Protein AF-A0A392VZ31-F1 (afdb_monomer_lite)

Radius of gyration: 21.08 Å; chains: 1; bounding box: 37×23×61 Å

Organism: NCBI:txid97028

Sequence (68 aa):
SAEVTLIAEEEMKADPAGLYADFSRADLVKTVLDWQGSVVEVSSSQFRNAIAQIQLLNPNVEFNLDGL

Secondary structure (DSSP, 8-state):
-HHHHHHHHHHHHH-TT-SSTT--HHHHHHHHHHHHHHHHHHHHHHHHHHHHHHHHH-TT-----TT-

Foldseek 3Di:
DVVVVVVVVVVCVVCVPCPCVPPDPVRVVVVVVVVVVVVVVVVVVVVVVVVVVVCVVPVPDDDDPPPD

Structure (mmCIF, N/CA/C/O backbone):
data_AF-A0A392VZ31-F1
#
_entry.id   AF-A0A392VZ31-F1
#
loop_
_atom_site.group_PDB
_atom_site.id
_atom_site.type_symbol
_atom_site.label_atom_id
_atom_site.label_alt_id
_atom_site.label_comp_id
_atom_site.label_asym_id
_atom_site.label_entity_id
_atom_site.label_seq_id
_atom_site.pdbx_PDB_ins_code
_atom_site.Cartn_x
_atom_site.Cartn_y
_atom_site.Cartn_z
_atom_site.occupancy
_atom_site.B_iso_or_equiv
_atom_site.auth_seq_id
_atom_site.auth_comp_id
_atom_site.auth_asym_id
_atom_site.auth_atom_id
_atom_site.pdbx_PDB_model_num
ATOM 1 N N . SER A 1 1 ? 10.921 11.576 -31.965 1.00 78.62 1 SER A N 1
ATOM 2 C CA . SER A 1 1 ? 9.770 12.506 -31.950 1.00 78.62 1 SER A CA 1
ATOM 3 C C . SER A 1 1 ? 9.767 13.223 -30.613 1.00 78.62 1 SER A C 1
ATOM 5 O O . SER A 1 1 ? 10.209 12.603 -29.654 1.00 78.62 1 SER A O 1
ATOM 7 N N . ALA A 1 2 ? 9.296 14.472 -30.532 1.00 81.19 2 ALA A N 1
ATOM 8 C CA . ALA A 1 2 ? 9.242 15.237 -29.277 1.00 81.19 2 ALA A CA 1
ATOM 9 C C . ALA A 1 2 ? 8.479 14.498 -28.157 1.00 81.19 2 ALA A C 1
ATOM 11 O O . ALA A 1 2 ? 8.853 14.577 -26.997 1.00 81.19 2 ALA A O 1
ATOM 12 N N . GLU A 1 3 ? 7.472 13.706 -28.523 1.00 78.56 3 GLU A N 1
ATOM 13 C CA . GLU A 1 3 ? 6.678 12.876 -27.608 1.00 78.56 3 GLU A CA 1
ATOM 14 C C . GLU A 1 3 ? 7.510 11.824 -26.856 1.00 78.56 3 GLU A C 1
ATOM 16 O O . GLU A 1 3 ? 7.383 11.690 -25.647 1.00 78.56 3 GLU A O 1
ATOM 21 N N . VAL A 1 4 ? 8.431 11.139 -27.544 1.00 81.19 4 VAL A N 1
ATOM 22 C CA . VAL A 1 4 ? 9.329 10.146 -26.918 1.00 81.19 4 VAL A CA 1
ATOM 23 C C . VAL A 1 4 ? 10.264 10.816 -25.908 1.00 81.19 4 VAL A C 1
ATOM 25 O O . VAL A 1 4 ? 10.581 10.237 -24.877 1.00 81.19 4 VAL A O 1
ATOM 28 N N . THR A 1 5 ? 10.692 12.048 -26.194 1.00 81.44 5 THR A N 1
ATOM 29 C CA . THR A 1 5 ? 11.533 12.834 -25.284 1.00 81.44 5 THR A CA 1
ATOM 30 C C . THR A 1 5 ? 10.762 13.260 -24.035 1.00 81.44 5 THR A C 1
ATOM 32 O O . THR A 1 5 ? 11.293 13.128 -22.940 1.00 81.44 5 THR A O 1
ATOM 35 N N . LEU A 1 6 ? 9.507 13.699 -24.181 1.00 83.62 6 LEU A N 1
ATOM 36 C CA . LEU A 1 6 ? 8.656 14.075 -23.046 1.00 83.62 6 LEU A CA 1
ATOM 37 C C . LEU A 1 6 ? 8.347 12.877 -22.137 1.00 83.62 6 LEU A C 1
ATOM 39 O O . LEU A 1 6 ? 8.472 12.992 -20.923 1.00 83.62 6 LEU A O 1
ATOM 43 N N . ILE A 1 7 ? 8.024 11.716 -22.720 1.00 82.81 7 ILE A N 1
ATOM 44 C CA . ILE A 1 7 ? 7.767 10.483 -21.959 1.00 82.81 7 ILE A CA 1
ATOM 45 C C . ILE A 1 7 ? 9.001 10.092 -21.133 1.00 82.81 7 ILE A C 1
ATOM 47 O O . ILE A 1 7 ? 8.876 9.807 -19.947 1.00 82.81 7 ILE A O 1
ATOM 51 N N . ALA A 1 8 ? 10.200 10.151 -21.718 1.00 85.62 8 ALA A N 1
ATOM 52 C CA . ALA A 1 8 ? 11.434 9.816 -21.009 1.00 85.62 8 ALA A CA 1
ATOM 53 C C . ALA A 1 8 ? 11.739 10.773 -19.836 1.00 85.62 8 ALA A C 1
ATOM 55 O O . ALA A 1 8 ? 12.241 10.344 -18.797 1.00 85.62 8 ALA A O 1
ATOM 56 N N . GLU A 1 9 ? 11.431 12.068 -19.971 1.00 90.19 9 GLU A N 1
ATOM 57 C CA . GLU A 1 9 ? 11.581 13.039 -18.878 1.00 90.19 9 GLU A CA 1
ATOM 58 C C . GLU A 1 9 ? 10.593 12.773 -17.732 1.00 90.19 9 GLU A C 1
ATOM 60 O O . GLU A 1 9 ? 10.960 12.867 -16.557 1.00 90.19 9 GLU A O 1
ATOM 65 N N . GLU A 1 10 ? 9.348 12.419 -18.058 1.00 90.44 10 GLU A N 1
ATOM 66 C CA . GLU A 1 10 ? 8.330 12.054 -17.071 1.00 90.44 10 GLU A CA 1
ATOM 67 C C . GLU A 1 10 ? 8.675 10.744 -16.352 1.00 90.44 10 GLU A C 1
ATOM 69 O O . GLU A 1 10 ? 8.571 10.679 -15.124 1.00 90.44 10 GLU A O 1
ATOM 74 N N . GLU A 1 11 ? 9.155 9.735 -17.083 1.00 86.69 11 GLU A N 1
ATOM 75 C CA . GLU A 1 11 ? 9.627 8.467 -16.516 1.00 86.69 11 GLU A CA 1
ATOM 76 C C . GLU A 1 11 ? 10.807 8.686 -15.565 1.00 86.69 11 GLU A C 1
ATOM 78 O O . GLU A 1 11 ? 10.773 8.211 -14.432 1.00 86.69 11 GLU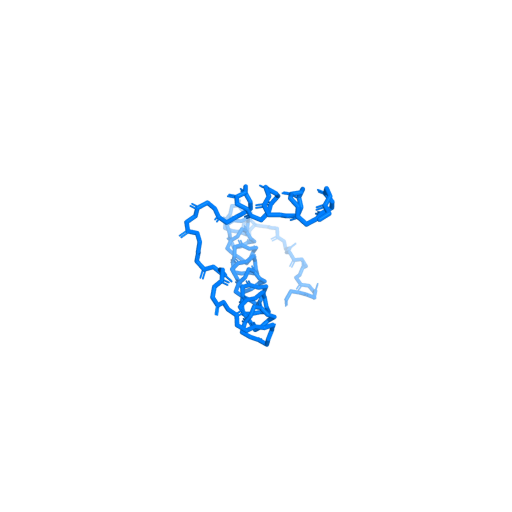 A O 1
ATOM 83 N N . MET A 1 12 ? 11.799 9.493 -15.953 1.00 90.00 12 MET A N 1
ATOM 84 C CA . MET A 1 12 ? 12.945 9.816 -15.095 1.00 90.00 12 MET A CA 1
ATOM 85 C C . MET A 1 12 ? 12.541 10.595 -13.831 1.00 90.00 12 MET A C 1
ATOM 87 O O . MET A 1 12 ? 13.193 10.490 -12.793 1.00 90.00 12 MET A O 1
ATOM 91 N N . LYS A 1 13 ? 11.460 11.382 -13.887 1.00 93.56 13 LYS A N 1
ATOM 92 C CA . LYS A 1 13 ? 10.914 12.074 -12.711 1.00 93.56 13 LYS A CA 1
ATOM 93 C C . LYS A 1 13 ? 10.168 11.120 -11.774 1.00 93.56 13 LYS A C 1
ATOM 95 O O . LYS A 1 13 ? 10.230 11.304 -10.558 1.00 93.56 13 LYS A O 1
ATOM 100 N N . ALA A 1 14 ? 9.436 10.156 -12.327 1.00 89.62 14 ALA A N 1
ATOM 101 C CA . ALA A 1 14 ? 8.676 9.171 -11.563 1.00 89.62 14 ALA A CA 1
ATOM 102 C C . ALA A 1 14 ? 9.573 8.074 -10.961 1.00 89.62 14 ALA A C 1
ATOM 104 O O . ALA A 1 14 ? 9.314 7.617 -9.848 1.00 89.62 14 ALA A O 1
ATOM 105 N N . ASP A 1 15 ? 10.641 7.698 -11.665 1.00 91.81 15 ASP A N 1
ATOM 106 C CA . ASP A 1 15 ? 11.626 6.696 -11.263 1.00 91.81 15 ASP A CA 1
ATOM 107 C C . ASP A 1 15 ? 13.065 7.242 -11.377 1.00 91.81 15 ASP A C 1
ATOM 109 O O . ASP A 1 15 ? 13.844 6.835 -12.242 1.00 91.81 15 ASP A O 1
ATOM 113 N N . PRO A 1 16 ? 13.464 8.171 -10.489 1.00 92.62 16 PRO A N 1
ATOM 114 C CA . PRO A 1 16 ? 14.792 8.788 -10.534 1.00 92.62 16 PRO A CA 1
ATOM 115 C C . PRO A 1 16 ? 15.933 7.802 -10.249 1.00 92.62 16 PRO A C 1
ATOM 117 O O . PRO A 1 16 ? 17.091 8.105 -10.529 1.00 92.62 16 PRO A O 1
ATOM 120 N N . ALA A 1 17 ? 15.622 6.639 -9.670 1.00 92.75 17 ALA A N 1
ATOM 121 C CA . ALA A 1 17 ? 16.581 5.575 -9.404 1.00 92.75 17 ALA A CA 1
ATOM 122 C C . ALA A 1 17 ? 16.673 4.552 -10.551 1.00 92.75 17 ALA A C 1
ATOM 124 O O . ALA A 1 17 ? 17.550 3.690 -10.508 1.00 92.75 17 ALA A O 1
ATOM 125 N N . GLY A 1 18 ? 15.792 4.640 -11.556 1.00 91.06 18 GLY A N 1
ATOM 126 C CA . GLY A 1 18 ? 15.727 3.697 -12.672 1.00 91.06 18 GLY A CA 1
ATOM 127 C C . GLY A 1 18 ? 15.381 2.267 -12.248 1.00 91.06 18 GLY A C 1
ATOM 128 O O . GLY A 1 18 ? 15.774 1.321 -12.926 1.00 91.06 18 GLY A O 1
ATOM 129 N N . LEU A 1 19 ? 14.689 2.088 -11.119 1.00 90.62 19 LEU A N 1
ATOM 130 C CA . LEU A 1 19 ? 14.337 0.775 -10.574 1.00 90.62 19 LEU A CA 1
ATOM 131 C C . LEU A 1 19 ? 13.434 -0.035 -11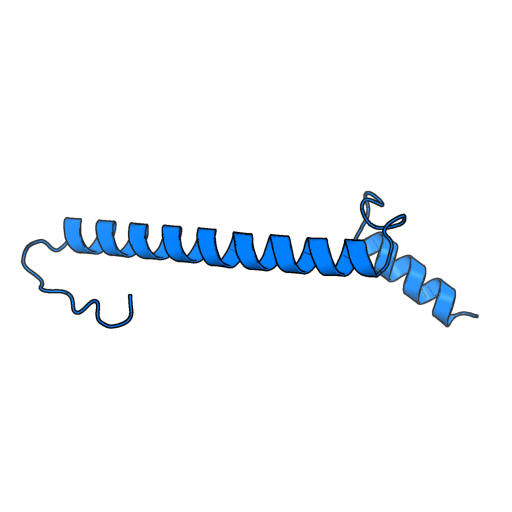.508 1.00 90.62 19 LEU A C 1
ATOM 133 O O . LEU A 1 19 ? 13.497 -1.261 -11.489 1.00 90.62 19 LEU A O 1
ATOM 137 N N . TYR A 1 20 ? 12.607 0.636 -12.305 1.00 89.38 20 TYR A N 1
ATOM 138 C CA . TYR A 1 20 ? 11.609 0.035 -13.186 1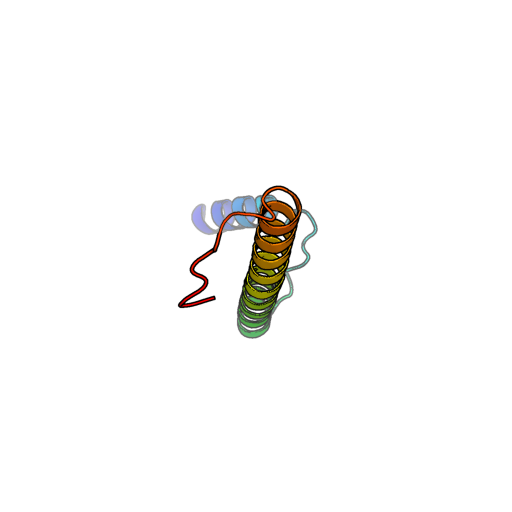.00 89.38 20 TYR A CA 1
ATOM 139 C C . TYR A 1 20 ? 11.968 0.153 -14.670 1.00 89.38 20 TYR A C 1
ATOM 141 O O . TYR A 1 20 ? 11.244 -0.383 -15.506 1.00 89.38 20 TYR A O 1
ATOM 149 N N . ALA A 1 21 ? 13.076 0.819 -15.008 1.00 89.00 21 ALA A N 1
ATOM 150 C CA . ALA A 1 21 ? 13.481 1.067 -16.392 1.00 89.00 21 ALA A CA 1
ATOM 151 C C . ALA A 1 21 ? 13.690 -0.230 -17.199 1.00 89.00 21 ALA A C 1
ATOM 153 O O . ALA A 1 21 ? 13.354 -0.288 -18.380 1.00 89.00 21 ALA A O 1
ATOM 154 N N . ASP A 1 22 ? 14.185 -1.283 -16.542 1.00 89.94 22 ASP A N 1
ATOM 155 C CA . ASP A 1 22 ? 14.444 -2.591 -17.158 1.00 89.94 22 ASP A CA 1
ATOM 156 C C . ASP A 1 22 ? 13.285 -3.590 -16.981 1.00 89.94 22 ASP A C 1
ATOM 158 O O . ASP A 1 22 ? 13.389 -4.753 -17.381 1.00 89.94 22 ASP A O 1
ATOM 162 N N . PHE A 1 23 ? 12.176 -3.180 -16.354 1.00 93.19 23 PHE A N 1
ATOM 163 C CA . PHE A 1 23 ? 11.070 -4.093 -16.085 1.00 93.19 23 PHE A CA 1
ATOM 164 C C . PHE A 1 23 ? 10.350 -4.455 -17.380 1.00 93.19 23 PHE A C 1
ATOM 166 O O . PHE A 1 23 ? 10.003 -3.602 -18.200 1.00 93.19 23 PHE A O 1
ATOM 173 N N . SER A 1 24 ? 10.015 -5.738 -17.532 1.00 94.31 24 SER A N 1
ATOM 174 C CA . SER A 1 24 ? 9.002 -6.098 -18.515 1.00 94.31 24 SER A CA 1
ATOM 175 C C . SER A 1 24 ? 7.655 -5.492 -18.105 1.00 94.31 24 SER A C 1
ATOM 177 O O . SER A 1 24 ? 7.378 -5.267 -16.924 1.00 94.31 24 SER A O 1
ATOM 179 N N . ARG A 1 25 ? 6.750 -5.288 -19.071 1.00 92.81 25 ARG A N 1
ATOM 180 C CA . ARG A 1 25 ? 5.392 -4.806 -18.766 1.00 92.81 25 ARG A CA 1
ATOM 181 C C . ARG A 1 25 ? 4.673 -5.703 -17.748 1.00 92.81 25 ARG A C 1
ATOM 183 O O . ARG A 1 25 ? 3.896 -5.201 -16.943 1.00 92.81 25 ARG A O 1
ATOM 190 N N . ALA A 1 26 ? 4.913 -7.014 -17.791 1.00 95.38 26 ALA A N 1
ATOM 191 C CA . ALA A 1 26 ? 4.321 -7.956 -16.846 1.00 95.38 26 ALA A CA 1
ATOM 192 C C . ALA A 1 26 ? 4.882 -7.770 -15.428 1.00 95.38 26 ALA A C 1
ATOM 194 O O . ALA A 1 26 ? 4.108 -7.765 -14.471 1.00 95.38 26 ALA A O 1
ATOM 195 N N . ASP A 1 27 ? 6.193 -7.559 -15.300 1.00 95.44 27 ASP A N 1
ATOM 196 C CA . ASP A 1 27 ? 6.843 -7.334 -14.006 1.00 95.44 27 ASP A CA 1
ATOM 197 C C . ASP A 1 27 ? 6.382 -6.019 -13.375 1.00 95.44 27 ASP A C 1
ATOM 199 O O . ASP A 1 27 ? 6.036 -5.997 -12.196 1.00 95.44 27 ASP A O 1
ATOM 203 N N . LEU A 1 28 ? 6.260 -4.948 -14.169 1.00 93.00 28 LEU A N 1
ATOM 204 C CA . LEU A 1 28 ? 5.745 -3.665 -13.686 1.00 93.00 28 LEU A CA 1
ATOM 205 C C . LEU A 1 28 ? 4.311 -3.791 -13.155 1.00 93.00 28 LEU A C 1
ATOM 207 O O . LEU A 1 28 ? 4.009 -3.324 -12.057 1.00 93.00 28 LEU A O 1
ATOM 211 N N . VAL A 1 29 ? 3.429 -4.466 -13.903 1.00 94.12 29 VAL A N 1
ATOM 212 C CA . VAL A 1 29 ? 2.044 -4.717 -13.469 1.00 94.12 29 VAL A CA 1
ATOM 213 C C . VAL A 1 29 ? 2.015 -5.535 -12.180 1.00 94.12 29 VAL A C 1
ATOM 215 O O . VAL A 1 29 ? 1.266 -5.197 -11.264 1.00 94.12 29 VAL A O 1
ATOM 218 N N . LYS A 1 30 ? 2.840 -6.582 -12.080 1.00 94.88 30 LYS A N 1
ATOM 219 C CA . LYS A 1 30 ? 2.937 -7.402 -10.872 1.00 94.88 30 LYS A CA 1
ATOM 220 C C . LYS A 1 30 ? 3.362 -6.567 -9.663 1.00 94.88 30 LYS A C 1
ATOM 222 O O . LYS A 1 30 ? 2.699 -6.626 -8.635 1.00 94.88 30 LYS A O 1
ATOM 227 N N . THR A 1 31 ? 4.408 -5.753 -9.788 1.00 91.94 31 THR A N 1
ATOM 228 C CA . THR A 1 31 ? 4.894 -4.909 -8.687 1.00 91.94 31 THR A CA 1
ATOM 229 C C . THR A 1 31 ? 3.848 -3.908 -8.211 1.00 91.94 31 THR A C 1
ATOM 231 O O . THR A 1 31 ? 3.699 -3.715 -7.005 1.00 91.94 31 THR A O 1
ATOM 234 N N . VAL A 1 32 ? 3.078 -3.312 -9.127 1.00 91.06 32 VAL A N 1
ATOM 235 C CA . VAL A 1 32 ? 1.966 -2.425 -8.755 1.00 91.06 32 VAL A CA 1
ATOM 236 C C . VAL A 1 32 ? 0.896 -3.183 -7.963 1.00 91.06 32 VAL A C 1
ATOM 238 O O . VAL A 1 32 ? 0.441 -2.682 -6.937 1.00 91.06 32 VAL A O 1
ATOM 241 N N . LEU A 1 33 ? 0.512 -4.386 -8.400 1.00 91.94 33 LEU A N 1
ATOM 242 C CA . LEU A 1 33 ? -0.497 -5.199 -7.711 1.00 91.94 33 LEU A CA 1
ATOM 243 C C . LEU A 1 33 ? -0.024 -5.666 -6.327 1.00 91.94 33 LEU A C 1
ATOM 245 O O . LEU A 1 33 ? -0.780 -5.567 -5.361 1.00 91.94 33 LEU A O 1
ATOM 249 N N . ASP A 1 34 ? 1.228 -6.113 -6.216 1.00 92.19 34 ASP A N 1
ATOM 250 C CA . ASP A 1 34 ? 1.827 -6.534 -4.945 1.00 92.19 34 ASP A CA 1
ATOM 251 C C . ASP A 1 34 ? 1.876 -5.357 -3.953 1.00 92.19 34 ASP A C 1
ATOM 253 O O . ASP A 1 34 ? 1.509 -5.494 -2.782 1.00 92.19 34 ASP A O 1
ATOM 257 N N . TRP A 1 35 ? 2.261 -4.166 -4.429 1.00 91.94 35 TRP A N 1
ATOM 258 C CA . TRP A 1 35 ? 2.252 -2.947 -3.620 1.00 91.94 35 TRP A CA 1
ATOM 259 C C . TRP A 1 35 ? 0.837 -2.557 -3.177 1.00 91.94 35 TRP A C 1
ATOM 261 O O . TRP A 1 35 ? 0.628 -2.259 -2.001 1.00 91.94 35 TRP A O 1
ATOM 271 N N . GLN A 1 36 ? -0.148 -2.601 -4.080 1.00 88.44 36 GLN A N 1
ATOM 272 C CA . GLN A 1 36 ? -1.547 -2.313 -3.745 1.00 88.44 36 GLN 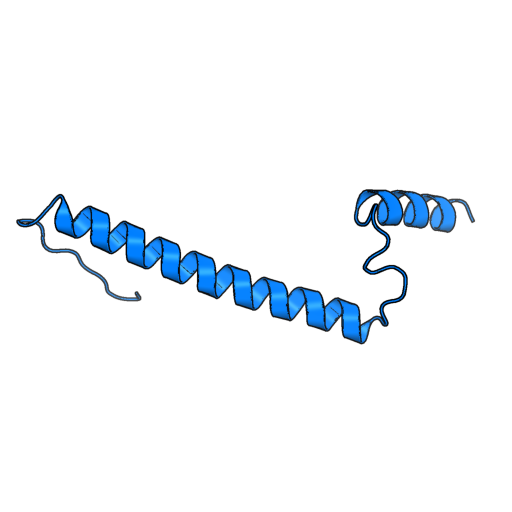A CA 1
ATOM 273 C C . GLN A 1 36 ? -2.080 -3.266 -2.670 1.00 88.44 36 GLN A C 1
ATOM 275 O O . GLN A 1 36 ? -2.713 -2.812 -1.717 1.00 88.44 36 GLN A O 1
ATOM 280 N N . GLY A 1 37 ? -1.792 -4.566 -2.787 1.00 86.75 37 GLY A N 1
ATOM 281 C CA . GLY A 1 37 ? -2.158 -5.556 -1.774 1.00 86.75 37 GLY A CA 1
ATOM 282 C C . GLY A 1 37 ? -1.543 -5.244 -0.408 1.00 86.75 37 GLY A C 1
ATOM 283 O O . GLY A 1 37 ? -2.253 -5.222 0.598 1.00 86.75 37 GLY A O 1
ATOM 284 N N . SER A 1 38 ? -0.250 -4.911 -0.388 1.00 90.50 38 SER A N 1
ATOM 285 C CA . SER A 1 38 ? 0.472 -4.532 0.832 1.00 90.50 38 SER A CA 1
ATOM 286 C C . SER A 1 38 ? -0.119 -3.286 1.501 1.00 90.50 38 SER A C 1
ATOM 288 O O . SER A 1 38 ? -0.355 -3.281 2.710 1.00 90.50 38 SER A O 1
ATOM 290 N N . VAL A 1 39 ? -0.443 -2.240 0.730 1.00 90.00 39 VAL A N 1
ATOM 291 C CA . VAL A 1 39 ? -1.061 -1.018 1.274 1.00 90.00 39 VAL A CA 1
ATOM 292 C C . VAL A 1 39 ? -2.423 -1.315 1.900 1.00 90.00 39 VAL A C 1
ATOM 294 O O . VAL A 1 39 ? -2.698 -0.825 2.993 1.00 90.00 39 VAL A O 1
ATOM 297 N N . VAL A 1 40 ? -3.255 -2.141 1.260 1.00 88.56 40 VAL A N 1
ATOM 298 C CA . VAL A 1 40 ? -4.566 -2.527 1.808 1.00 88.56 40 VAL A CA 1
ATOM 299 C C . VAL A 1 40 ? -4.415 -3.259 3.143 1.00 88.56 40 VAL A C 1
ATOM 301 O O . VAL A 1 40 ? -5.114 -2.932 4.106 1.00 88.56 40 VAL A O 1
ATOM 304 N N . GLU A 1 41 ? -3.487 -4.211 3.231 1.00 88.88 41 GLU A N 1
ATOM 305 C CA . GLU A 1 41 ? -3.225 -4.955 4.466 1.00 88.88 41 GLU A CA 1
ATOM 306 C C . GLU A 1 41 ? -2.719 -4.036 5.589 1.00 88.88 41 GLU A C 1
ATOM 308 O O . GLU A 1 41 ? -3.245 -4.059 6.708 1.00 88.88 41 GLU A O 1
ATOM 313 N N . VAL A 1 42 ? -1.755 -3.161 5.282 1.00 90.62 42 VAL A N 1
ATOM 314 C CA . VAL A 1 42 ? -1.205 -2.191 6.239 1.00 90.62 42 VAL A CA 1
ATOM 315 C C . VAL A 1 42 ? -2.285 -1.223 6.722 1.00 90.62 42 VAL A C 1
ATOM 317 O O . VAL A 1 42 ? -2.414 -1.010 7.929 1.00 90.62 42 VAL A O 1
ATOM 320 N N . SER A 1 43 ? -3.091 -0.661 5.818 1.00 89.19 43 SER A N 1
ATOM 321 C CA . SER A 1 43 ? -4.182 0.250 6.180 1.00 89.19 43 SER A CA 1
ATOM 322 C C . SER A 1 43 ? -5.248 -0.439 7.034 1.00 89.19 43 SER A C 1
ATOM 324 O O . SER A 1 43 ? -5.713 0.149 8.010 1.00 89.19 43 SER A O 1
ATOM 326 N N . SER A 1 44 ? -5.591 -1.696 6.734 1.00 90.06 44 SER A N 1
ATOM 327 C CA . SER A 1 44 ? -6.521 -2.493 7.546 1.00 90.06 44 SER A CA 1
ATOM 328 C C . SER A 1 44 ? -5.993 -2.709 8.970 1.00 90.06 44 SER A C 1
ATOM 330 O O . SER A 1 44 ? -6.705 -2.480 9.952 1.00 90.06 44 SER A O 1
ATOM 332 N N . SER A 1 45 ? -4.712 -3.063 9.102 1.00 91.56 45 SER A N 1
ATOM 333 C CA . SER A 1 45 ? -4.054 -3.233 10.402 1.00 91.56 45 SER A CA 1
ATOM 334 C C . SER A 1 45 ? -4.014 -1.929 11.209 1.00 91.56 45 SER A C 1
ATOM 336 O O . SER A 1 45 ? -4.368 -1.904 12.390 1.00 91.56 45 SER A O 1
ATOM 338 N N . GLN A 1 46 ? -3.661 -0.810 10.567 1.00 95.00 46 GLN A N 1
ATOM 339 C CA . GLN A 1 46 ? -3.667 0.511 11.202 1.00 95.00 46 GLN A CA 1
ATOM 340 C C . GLN A 1 46 ? -5.065 0.917 11.673 1.00 95.00 46 GLN A C 1
ATOM 342 O O . GLN A 1 46 ? -5.208 1.417 12.790 1.00 95.00 46 GLN A O 1
ATOM 347 N N . PHE A 1 47 ? -6.093 0.663 10.863 1.00 93.00 47 PHE A N 1
ATOM 348 C CA . PHE A 1 47 ? -7.475 0.938 11.234 1.00 93.00 47 PHE A CA 1
ATOM 349 C C . PHE A 1 47 ? -7.896 0.130 12.465 1.00 93.00 47 PHE A C 1
ATOM 351 O O . PHE A 1 47 ? -8.369 0.706 13.443 1.00 93.00 47 PHE A O 1
ATOM 358 N N . ARG A 1 48 ? -7.629 -1.182 12.482 1.00 93.44 48 ARG A N 1
ATOM 359 C CA . ARG A 1 48 ? -7.908 -2.051 13.640 1.00 93.44 48 ARG A CA 1
ATOM 360 C C . ARG A 1 48 ? -7.184 -1.584 14.904 1.00 93.44 48 ARG A C 1
ATOM 362 O O . ARG A 1 48 ? -7.786 -1.558 15.976 1.00 93.44 48 ARG A O 1
ATOM 369 N N . ASN A 1 49 ? -5.932 -1.148 14.780 1.00 95.25 49 ASN A N 1
ATOM 370 C CA . ASN A 1 49 ? -5.181 -0.580 15.900 1.00 95.25 49 ASN A CA 1
ATOM 371 C C . ASN A 1 49 ? -5.795 0.729 16.414 1.00 95.25 49 ASN A C 1
ATOM 373 O O . ASN A 1 49 ? -5.862 0.932 17.626 1.00 95.25 49 ASN A O 1
ATOM 377 N N . ALA A 1 50 ? -6.258 1.609 15.524 1.00 95.69 50 ALA A N 1
ATOM 378 C CA . ALA A 1 50 ? -6.941 2.838 15.919 1.00 95.69 50 ALA A CA 1
ATOM 379 C C . ALA A 1 50 ? -8.259 2.539 16.653 1.00 95.69 50 ALA A C 1
ATOM 381 O O . ALA A 1 50 ? -8.514 3.124 17.705 1.00 95.69 50 ALA A O 1
ATOM 382 N N . ILE A 1 51 ? -9.054 1.579 16.163 1.00 94.19 51 ILE A N 1
ATOM 383 C CA . ILE A 1 51 ? -10.278 1.123 16.842 1.00 94.19 51 ILE A CA 1
ATOM 384 C C . ILE A 1 51 ? -9.959 0.593 18.244 1.00 94.19 51 ILE A C 1
ATOM 386 O O . ILE A 1 51 ? -10.596 1.014 19.209 1.00 94.19 51 ILE A O 1
ATOM 390 N N . ALA A 1 52 ? -8.935 -0.254 18.384 1.00 93.94 52 ALA A N 1
ATOM 391 C CA . ALA A 1 52 ? -8.524 -0.786 19.683 1.00 93.94 52 ALA A CA 1
ATOM 392 C C . ALA A 1 52 ? -8.119 0.326 20.671 1.00 93.94 52 ALA A C 1
ATOM 394 O O . ALA A 1 52 ? -8.492 0.284 21.844 1.00 93.94 52 ALA A O 1
ATOM 395 N N . GLN A 1 53 ? -7.405 1.356 20.202 1.00 97.06 53 GLN A N 1
ATOM 396 C CA . GLN A 1 53 ? -7.055 2.517 21.028 1.00 97.06 53 GLN A CA 1
ATOM 397 C C . GLN A 1 53 ? -8.296 3.305 21.467 1.00 97.06 53 GLN A C 1
ATOM 399 O O . GLN A 1 53 ? -8.399 3.688 22.631 1.00 97.06 53 GLN A O 1
ATOM 404 N N . ILE A 1 54 ? -9.261 3.518 20.569 1.00 95.88 54 ILE A N 1
ATOM 405 C CA . ILE A 1 54 ? -10.511 4.217 20.895 1.00 95.88 54 ILE A CA 1
ATOM 406 C C . ILE A 1 54 ? -11.310 3.427 21.938 1.00 95.88 54 ILE A C 1
ATOM 408 O O . ILE A 1 54 ? -11.793 4.019 22.903 1.00 95.88 54 ILE A O 1
ATOM 412 N N . GLN A 1 55 ? -11.415 2.106 21.793 1.00 95.12 55 GLN A N 1
ATOM 413 C CA . GLN A 1 55 ? -12.108 1.245 22.756 1.00 95.12 55 GLN 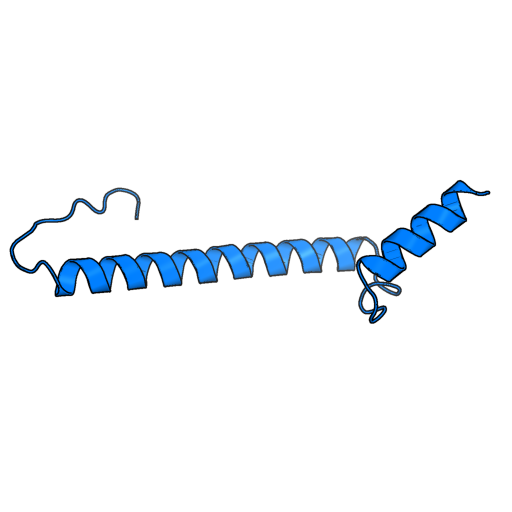A CA 1
ATOM 414 C C . GLN A 1 55 ? -11.459 1.293 24.141 1.00 95.12 55 GLN A C 1
ATOM 416 O O . GLN A 1 55 ? -12.157 1.437 25.143 1.00 95.12 55 GLN A O 1
ATOM 421 N N . LEU A 1 56 ? -10.124 1.245 24.199 1.00 96.38 56 LEU A N 1
ATOM 422 C CA . LEU A 1 56 ? -9.371 1.342 25.451 1.00 96.38 56 LEU A CA 1
ATOM 423 C C . LEU A 1 56 ? -9.654 2.657 26.193 1.00 96.38 56 LEU A C 1
ATOM 425 O O . LEU A 1 56 ? -9.784 2.667 27.415 1.00 96.38 56 LEU A O 1
ATOM 429 N N . LEU A 1 57 ? -9.753 3.764 25.454 1.00 97.31 57 LEU A N 1
ATOM 430 C CA . LEU A 1 57 ? -10.029 5.089 26.013 1.00 97.31 57 LEU A CA 1
ATOM 431 C C . LEU A 1 57 ? -11.499 5.285 26.412 1.00 97.31 57 LEU A C 1
ATOM 433 O O . LEU A 1 57 ? -11.800 6.195 27.182 1.00 97.31 57 LEU A O 1
ATOM 437 N N . ASN A 1 58 ? -12.411 4.443 25.918 1.00 96.31 58 ASN A N 1
ATOM 438 C CA . ASN A 1 58 ? -13.853 4.571 26.128 1.00 96.31 58 ASN A CA 1
ATOM 439 C C . ASN A 1 58 ? -14.466 3.253 26.644 1.00 96.31 58 ASN A C 1
ATOM 441 O O . ASN A 1 58 ? -15.316 2.666 25.974 1.00 96.31 58 ASN A O 1
ATOM 445 N N . PRO A 1 59 ? -14.091 2.787 27.851 1.00 94.62 59 PRO A N 1
ATOM 446 C CA . PRO A 1 59 ? -14.453 1.452 28.341 1.00 94.62 59 PRO A CA 1
ATOM 447 C C . PRO A 1 59 ? -15.952 1.254 28.615 1.00 94.62 59 PRO A C 1
ATOM 449 O O . PRO A 1 59 ? -16.406 0.123 28.746 1.00 94.62 59 PRO A O 1
ATOM 452 N N . ASN A 1 60 ? -16.723 2.340 28.713 1.00 96.50 60 ASN A N 1
ATOM 453 C CA . ASN A 1 60 ? -18.162 2.305 28.996 1.00 96.50 60 ASN A CA 1
ATOM 454 C C . ASN A 1 60 ? -19.024 2.537 27.744 1.00 96.50 60 ASN A C 1
ATOM 456 O O . ASN A 1 60 ? -20.234 2.717 27.862 1.00 96.50 60 ASN A O 1
ATOM 460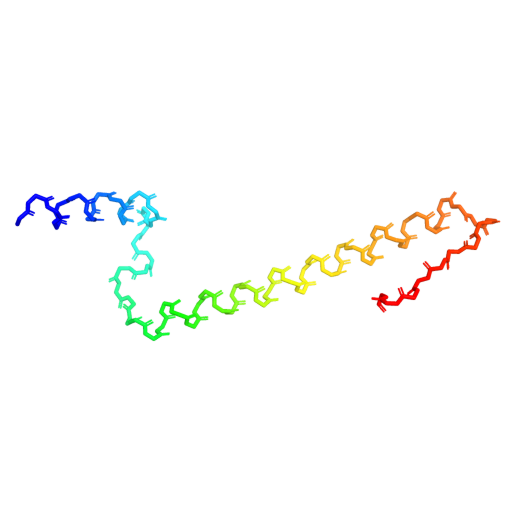 N N . VAL A 1 61 ? -18.405 2.606 26.564 1.00 95.31 61 VAL A N 1
ATOM 461 C CA . VAL A 1 61 ? -19.091 2.819 25.288 1.00 95.31 61 VAL A CA 1
ATOM 462 C C . VAL A 1 61 ? -19.070 1.512 24.509 1.00 95.31 61 VAL A C 1
ATOM 464 O O . VAL A 1 61 ? -18.016 0.913 24.310 1.00 95.31 61 VAL A O 1
ATOM 467 N N . GLU A 1 62 ? -20.240 1.072 24.060 1.00 92.75 62 GLU A N 1
ATOM 468 C CA . GLU A 1 62 ? -20.359 -0.071 23.162 1.00 92.75 62 GLU A CA 1
ATOM 469 C C . GLU A 1 62 ? -20.156 0.391 21.714 1.00 92.75 62 GLU A C 1
ATOM 471 O O . GLU A 1 62 ? -20.763 1.366 21.265 1.00 92.75 62 GLU A O 1
ATOM 476 N N . PHE A 1 63 ? -19.280 -0.297 20.984 1.00 89.44 63 PHE A N 1
ATOM 477 C CA . PHE A 1 63 ? -18.954 0.020 19.597 1.00 89.44 63 PHE A CA 1
ATOM 478 C C . PHE A 1 63 ? -19.601 -1.002 18.667 1.00 89.44 63 PHE A C 1
ATOM 480 O O . PHE A 1 63 ? -19.379 -2.201 18.825 1.00 89.44 63 PHE A O 1
ATOM 487 N N . ASN A 1 64 ? -20.345 -0.533 17.664 1.00 90.81 64 ASN A N 1
ATOM 488 C CA . ASN A 1 64 ? -20.757 -1.384 16.551 1.00 90.81 64 ASN A CA 1
ATOM 489 C C . ASN A 1 64 ? -19.560 -1.552 15.597 1.00 90.81 64 ASN A C 1
ATOM 491 O O . ASN A 1 64 ? -19.004 -0.559 15.123 1.00 90.81 64 ASN A O 1
ATOM 495 N N . LEU A 1 65 ? -19.165 -2.801 15.347 1.00 88.88 65 LEU A N 1
ATOM 496 C CA . LEU A 1 65 ? -18.043 -3.171 14.477 1.00 88.88 65 LEU A CA 1
ATOM 497 C C . LEU A 1 65 ? -18.495 -3.991 13.258 1.00 88.88 65 LEU A C 1
ATOM 499 O O . LEU A 1 65 ? -17.699 -4.723 12.675 1.00 88.88 65 LEU A O 1
ATOM 503 N N . ASP A 1 66 ? -19.769 -3.907 12.885 1.00 91.12 66 ASP A N 1
ATOM 504 C CA . ASP A 1 66 ? -20.311 -4.623 11.737 1.00 91.12 66 ASP A CA 1
ATOM 505 C C . ASP A 1 66 ? -19.601 -4.181 10.450 1.00 91.12 66 ASP A C 1
ATOM 507 O O . ASP A 1 66 ? -19.489 -2.992 10.144 1.00 91.12 66 ASP A O 1
ATOM 511 N N . GLY A 1 67 ? -19.123 -5.158 9.678 1.00 79.94 67 GLY A N 1
ATOM 512 C CA . GLY A 1 67 ? -18.373 -4.914 8.443 1.00 79.94 67 GLY A CA 1
ATOM 513 C C . GLY A 1 67 ? -16.874 -4.658 8.630 1.00 79.94 67 GLY A C 1
ATOM 514 O O . GLY A 1 67 ? -16.198 -4.411 7.631 1.00 79.94 67 GLY A O 1
ATOM 515 N N . LEU A 1 68 ? -16.357 -4.739 9.864 1.00 74.88 68 LEU A N 1
ATOM 516 C CA . LEU A 1 68 ? -14.919 -4.773 10.157 1.00 74.88 68 LEU A CA 1
ATOM 517 C C . LEU A 1 68 ? -14.300 -6.160 9.934 1.00 74.88 68 LEU A C 1
ATOM 519 O O . LEU A 1 68 ? -14.877 -7.170 10.392 1.00 74.88 68 LEU A O 1
#

pLDDT: mean 90.59, std 4.88, range [74.88, 97.31]